Protein AF-A0A512DZK8-F1 (afdb_monomer_lite)

Secondary structure (DSSP, 8-state):
-----HHHHHHHHHHHHHHHHHHHHHHHHHHHHHHHHHHHHHHHHHHHHHHS--HHHHHHHHHHHHHHHHHHHHHHHHHHHHHHHHHHHHHHHHHHTS-------

Foldseek 3Di:
DPPPPPLVVLVVLLVVLVVVLVVLVVVLVVLVVVLVVLVVVLVVLVVVCVVPNDPVSVVVNVVSVVVNVVSVVVNVVSVVVNVVSVVVSVVSVVVSPPPPDPPDD

Radius of gyration: 23.54 Å; chains: 1; bounding box: 46×26×76 Å

pLDDT: mean 92.0, std 13.81, range [39.03, 98.5]

Sequence (105 aa):
MTSDDPFQVMMAERYAIVAKLTELNSAHLSREGRRAGVEFEMERCRENIAAAPTPELKAQLSELEREHSEVIAQARRIEAEREALIEQLEDIVNRLNAPHGDTQT

Organism: NCBI:txid393310

Structure (mmCIF, N/CA/C/O backbone):
data_AF-A0A512DZK8-F1
#
_entry.id   AF-A0A512DZK8-F1
#
loop_
_atom_site.group_PDB
_atom_site.id
_atom_site.type_symbol
_atom_site.label_atom_id
_atom_site.label_alt_id
_atom_site.label_comp_id
_atom_site.label_asym_id
_atom_site.label_entity_id
_atom_site.label_seq_id
_atom_site.pdbx_PDB_ins_code
_atom_site.Cartn_x
_atom_site.Cartn_y
_atom_site.Cartn_z
_atom_site.occupancy
_atom_site.B_iso_or_equiv
_atom_site.auth_seq_id
_atom_site.auth_comp_id
_atom_site.auth_asym_id
_atom_site.auth_atom_id
_atom_site.pdbx_PDB_model_num
ATOM 1 N N . MET A 1 1 ? 22.361 19.270 -25.565 1.00 45.91 1 MET A N 1
ATOM 2 C CA . MET A 1 1 ? 22.373 18.081 -26.439 1.00 45.91 1 MET A CA 1
ATOM 3 C C . MET A 1 1 ? 21.499 17.039 -25.776 1.00 45.91 1 MET A C 1
ATOM 5 O O . MET A 1 1 ? 21.975 16.307 -24.921 1.00 45.91 1 MET A O 1
ATOM 9 N N . THR A 1 2 ? 20.201 17.064 -26.064 1.00 55.12 2 THR A N 1
ATOM 10 C CA . THR A 1 2 ? 19.327 15.920 -25.796 1.00 55.12 2 THR A CA 1
ATOM 11 C C . THR A 1 2 ? 19.795 14.793 -26.705 1.00 55.12 2 THR A C 1
ATOM 13 O O . THR A 1 2 ? 20.021 15.006 -27.893 1.00 55.12 2 THR A O 1
ATOM 16 N N . SER A 1 3 ? 20.078 13.638 -26.116 1.00 55.00 3 SER A N 1
ATOM 17 C CA . SER A 1 3 ? 20.474 12.453 -26.861 1.00 55.00 3 SER A CA 1
ATOM 18 C C . SER A 1 3 ? 19.246 11.927 -27.600 1.00 55.00 3 SER A C 1
ATOM 20 O O . SER A 1 3 ? 18.445 11.223 -26.998 1.00 55.00 3 SER A O 1
ATOM 22 N N . ASP A 1 4 ? 19.114 12.252 -28.886 1.00 73.69 4 ASP A N 1
ATOM 23 C CA . ASP A 1 4 ? 18.094 11.677 -29.781 1.00 73.69 4 ASP A CA 1
ATOM 24 C C . ASP A 1 4 ? 18.376 10.196 -30.131 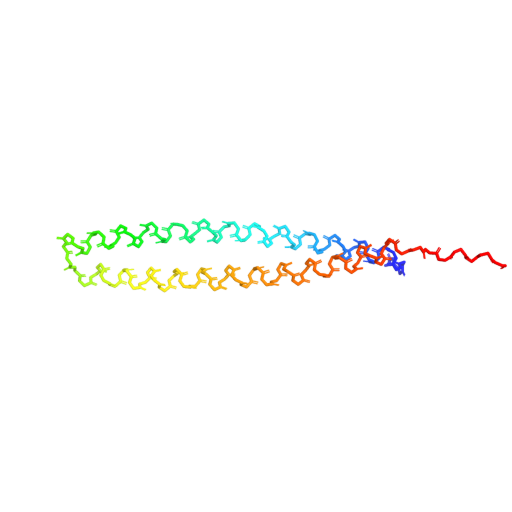1.00 73.69 4 ASP A C 1
ATOM 26 O O . ASP A 1 4 ? 17.696 9.622 -30.976 1.00 73.69 4 ASP A O 1
ATOM 30 N N . ASP A 1 5 ? 19.377 9.563 -29.500 1.00 85.31 5 ASP A N 1
ATOM 31 C CA . ASP A 1 5 ? 19.637 8.126 -29.613 1.00 85.31 5 ASP A CA 1
ATOM 32 C C . ASP A 1 5 ? 18.473 7.317 -28.996 1.00 85.31 5 ASP A C 1
ATOM 34 O O . ASP A 1 5 ? 18.291 7.349 -27.770 1.00 85.31 5 ASP A O 1
ATOM 38 N N . PRO A 1 6 ? 17.710 6.553 -29.807 1.00 85.81 6 PRO A N 1
ATOM 39 C CA . PRO A 1 6 ? 16.593 5.741 -29.331 1.00 85.81 6 PRO A CA 1
ATOM 40 C C . PRO A 1 6 ? 16.987 4.751 -28.231 1.00 85.81 6 PRO A C 1
ATOM 42 O O . PRO A 1 6 ? 16.180 4.461 -27.347 1.00 85.81 6 PRO A O 1
ATOM 45 N N . PHE A 1 7 ? 18.228 4.254 -28.246 1.00 88.31 7 PHE A N 1
ATOM 46 C CA . PHE A 1 7 ? 18.726 3.353 -27.212 1.00 88.31 7 PHE A CA 1
ATOM 47 C C . PHE A 1 7 ? 18.850 4.064 -25.860 1.00 88.31 7 PHE A C 1
ATOM 49 O O . PHE A 1 7 ? 18.392 3.550 -24.839 1.00 88.31 7 PHE A O 1
ATOM 56 N N . GLN A 1 8 ? 19.414 5.277 -25.842 1.00 89.75 8 GLN A N 1
ATOM 57 C CA . GLN A 1 8 ? 19.542 6.072 -24.615 1.00 89.75 8 GLN A CA 1
ATOM 58 C C . GLN A 1 8 ? 18.178 6.485 -24.058 1.00 89.75 8 GLN A C 1
ATOM 60 O O . GLN A 1 8 ? 17.995 6.484 -22.841 1.00 89.75 8 GLN A O 1
ATOM 65 N N . VAL A 1 9 ? 17.210 6.783 -24.932 1.00 91.62 9 VAL A N 1
ATOM 66 C CA . VAL A 1 9 ? 15.825 7.074 -24.528 1.00 91.62 9 VAL A CA 1
ATOM 67 C C . VAL A 1 9 ? 15.197 5.864 -23.830 1.00 91.62 9 VAL A C 1
ATOM 69 O O . VAL A 1 9 ? 14.708 6.003 -22.710 1.00 91.62 9 VAL A O 1
ATOM 72 N N . MET A 1 10 ? 15.281 4.670 -24.425 1.00 93.31 10 MET A N 1
ATOM 73 C CA . MET A 1 10 ? 14.747 3.439 -23.820 1.00 93.31 10 MET A CA 1
ATOM 74 C C . MET A 1 10 ? 15.453 3.078 -22.504 1.00 93.31 10 MET A C 1
ATOM 76 O O . MET A 1 10 ? 14.813 2.638 -21.550 1.00 93.31 10 MET A O 1
ATOM 80 N N . MET A 1 11 ? 16.767 3.300 -22.403 1.00 94.12 11 MET A N 1
ATOM 81 C CA . MET A 1 11 ? 17.501 3.101 -21.149 1.00 94.12 11 MET A CA 1
ATOM 82 C C . MET A 1 11 ? 17.056 4.079 -20.055 1.00 94.12 11 MET A C 1
ATOM 84 O O . MET A 1 11 ? 16.890 3.669 -18.905 1.00 94.12 11 MET A O 1
ATOM 88 N N . ALA A 1 12 ? 16.840 5.353 -20.392 1.00 94.12 12 ALA A N 1
ATOM 89 C CA . ALA A 1 12 ? 16.325 6.345 -19.450 1.00 94.12 12 ALA A CA 1
ATOM 90 C C . ALA A 1 12 ? 14.915 5.980 -18.959 1.00 94.12 12 ALA A C 1
ATOM 92 O O . ALA A 1 12 ? 14.652 6.033 -17.757 1.00 94.12 12 ALA A O 1
ATOM 93 N N . GLU A 1 13 ? 14.041 5.539 -19.866 1.00 95.62 13 GLU A N 1
ATOM 94 C CA . GLU A 1 13 ? 12.694 5.062 -19.542 1.00 95.62 13 GLU A CA 1
ATOM 95 C C . GLU A 1 13 ? 12.735 3.836 -18.617 1.00 95.62 13 GLU A C 1
ATOM 97 O O . GLU A 1 13 ? 12.080 3.819 -17.572 1.00 95.62 13 GLU A O 1
ATOM 102 N N . ARG A 1 14 ? 13.606 2.861 -18.914 1.00 96.38 14 ARG A N 1
ATOM 103 C CA . ARG A 1 14 ? 13.858 1.698 -18.052 1.00 96.38 14 ARG A CA 1
ATOM 104 C C . ARG A 1 14 ? 14.249 2.116 -16.633 1.00 96.38 14 ARG A C 1
ATOM 106 O O . ARG A 1 14 ? 13.723 1.568 -15.664 1.00 96.38 14 ARG A O 1
ATOM 113 N N . TYR A 1 15 ? 15.177 3.065 -16.487 1.00 96.94 15 TYR A N 1
ATOM 114 C CA . TYR A 1 15 ? 15.598 3.544 -15.167 1.00 96.94 15 TYR A CA 1
ATOM 115 C C . TYR A 1 15 ? 14.474 4.269 -14.424 1.00 96.94 15 TYR A C 1
ATOM 117 O O . TYR A 1 15 ? 14.318 4.059 -13.221 1.00 96.94 15 TYR A O 1
ATOM 125 N N . ALA A 1 16 ? 13.675 5.074 -15.127 1.00 97.62 16 ALA A N 1
ATOM 126 C CA . ALA A 1 16 ? 12.532 5.765 -14.540 1.00 97.62 16 ALA A CA 1
ATOM 127 C C . ALA A 1 16 ? 11.479 4.777 -14.010 1.00 97.62 16 ALA A C 1
ATOM 129 O O . ALA A 1 16 ? 11.012 4.924 -12.880 1.00 97.62 16 ALA A O 1
ATOM 130 N N . ILE A 1 17 ? 11.164 3.728 -14.776 1.00 97.75 17 ILE A N 1
ATOM 131 C CA . ILE A 1 17 ? 10.221 2.685 -14.350 1.00 97.75 17 ILE A CA 1
ATOM 132 C C . ILE A 1 17 ? 10.754 1.925 -13.131 1.00 97.75 17 ILE A C 1
ATOM 134 O O . ILE A 1 17 ? 10.023 1.735 -12.162 1.00 97.75 17 ILE A O 1
ATOM 138 N N . VAL A 1 18 ? 12.034 1.540 -13.120 1.00 97.94 18 VAL A N 1
ATOM 139 C CA . VAL A 1 18 ? 12.647 0.860 -11.963 1.00 97.94 18 VAL A CA 1
ATOM 140 C C . VAL A 1 18 ? 12.619 1.739 -10.707 1.00 97.94 18 VAL A C 1
ATOM 142 O O . VAL A 1 18 ? 12.315 1.245 -9.616 1.00 97.94 18 VAL A O 1
ATOM 145 N N . ALA A 1 19 ? 12.895 3.039 -10.842 1.00 98.06 19 ALA A N 1
ATOM 146 C CA . ALA A 1 19 ? 12.790 3.981 -9.731 1.00 98.06 19 ALA A CA 1
ATOM 147 C C . ALA A 1 19 ? 11.353 4.035 -9.194 1.00 98.06 19 ALA A C 1
ATOM 149 O O . ALA A 1 19 ? 11.134 3.868 -7.993 1.00 98.06 19 ALA A O 1
ATOM 150 N N . LYS A 1 20 ? 10.364 4.145 -10.087 1.00 98.19 20 LYS A N 1
ATOM 151 C CA . LYS A 1 20 ? 8.950 4.174 -9.707 1.00 98.19 20 LYS A CA 1
ATOM 152 C C . LYS A 1 20 ? 8.487 2.876 -9.039 1.00 98.19 20 LYS A C 1
ATOM 154 O O . LYS A 1 20 ? 7.808 2.922 -8.017 1.00 98.19 20 LYS A O 1
ATOM 159 N N . LEU A 1 21 ? 8.897 1.718 -9.556 1.00 98.25 21 LEU A N 1
ATOM 160 C CA . LEU A 1 21 ? 8.629 0.416 -8.934 1.00 98.25 21 LEU A CA 1
ATOM 161 C C . LEU A 1 21 ? 9.221 0.330 -7.519 1.00 98.25 21 LEU A C 1
ATOM 163 O O . LEU A 1 21 ? 8.588 -0.212 -6.616 1.00 98.25 21 LEU A O 1
ATOM 167 N N . THR A 1 22 ? 10.405 0.905 -7.299 1.00 97.88 22 THR A N 1
ATOM 168 C CA . THR A 1 22 ? 11.042 0.956 -5.972 1.00 97.88 22 THR A CA 1
ATOM 169 C C . THR A 1 22 ? 10.233 1.810 -4.989 1.00 97.88 22 THR A C 1
ATOM 171 O O . THR A 1 22 ? 10.020 1.407 -3.839 1.00 97.88 22 THR A O 1
ATOM 174 N N . GLU A 1 23 ? 9.730 2.963 -5.439 1.00 97.88 23 GLU A N 1
ATOM 175 C CA . GLU A 1 23 ? 8.833 3.816 -4.650 1.00 97.88 23 GLU A CA 1
ATOM 176 C C . GLU A 1 23 ? 7.532 3.087 -4.297 1.00 97.88 23 GLU A C 1
ATOM 178 O O . GLU A 1 23 ? 7.125 3.075 -3.133 1.00 97.88 23 GLU A O 1
ATOM 183 N N . LEU A 1 24 ? 6.903 2.435 -5.279 1.00 97.75 24 LEU A N 1
ATOM 184 C CA . LEU A 1 24 ? 5.659 1.691 -5.083 1.00 97.75 24 LEU A CA 1
ATOM 185 C C . LEU A 1 24 ? 5.838 0.512 -4.129 1.00 97.75 24 LEU A C 1
ATOM 187 O O . LEU A 1 24 ? 4.989 0.309 -3.267 1.00 97.75 24 LEU A O 1
ATOM 191 N N . ASN A 1 25 ? 6.949 -0.221 -4.211 1.00 95.75 25 ASN A N 1
ATOM 192 C CA . ASN A 1 25 ? 7.250 -1.303 -3.271 1.00 95.75 25 ASN A CA 1
ATOM 193 C C . ASN A 1 25 ? 7.404 -0.783 -1.835 1.00 95.75 25 ASN A C 1
ATOM 195 O O . ASN A 1 25 ? 6.883 -1.379 -0.893 1.00 95.75 25 ASN A O 1
ATOM 199 N N . SER A 1 26 ? 8.066 0.363 -1.662 1.00 97.31 26 SER A N 1
ATOM 200 C CA . SER A 1 26 ? 8.220 0.998 -0.347 1.00 97.31 26 SER A CA 1
ATOM 201 C C . SER A 1 26 ? 6.875 1.478 0.212 1.00 97.31 26 SER A C 1
ATOM 203 O O . SER A 1 26 ? 6.581 1.317 1.402 1.00 97.31 26 SER A O 1
ATOM 205 N N . ALA A 1 27 ? 6.030 2.043 -0.656 1.00 96.50 27 ALA A N 1
ATOM 206 C CA . ALA A 1 27 ? 4.679 2.455 -0.306 1.00 96.50 27 ALA A CA 1
ATOM 207 C C . ALA A 1 27 ? 3.795 1.252 0.056 1.00 96.50 27 ALA A C 1
ATOM 209 O O . ALA A 1 27 ? 3.098 1.304 1.068 1.00 96.50 27 ALA A O 1
ATOM 210 N N . HIS A 1 28 ? 3.855 0.166 -0.720 1.00 95.06 28 HIS A N 1
ATOM 211 C CA . HIS A 1 28 ? 3.116 -1.075 -0.470 1.00 95.06 28 HIS A CA 1
ATOM 212 C C . HIS A 1 28 ? 3.467 -1.660 0.899 1.00 95.06 28 HIS A C 1
ATOM 214 O O . HIS A 1 28 ? 2.572 -1.812 1.726 1.00 95.06 28 HIS A O 1
ATOM 220 N N . LEU A 1 29 ? 4.759 -1.828 1.201 1.00 95.94 29 LEU A N 1
ATOM 221 C CA . LEU A 1 29 ? 5.220 -2.338 2.497 1.00 95.94 29 LEU A CA 1
ATOM 222 C C . LEU A 1 29 ? 4.746 -1.461 3.668 1.00 95.94 29 LEU A C 1
ATOM 224 O O . LEU A 1 29 ? 4.303 -1.958 4.704 1.00 95.94 29 LEU A O 1
ATOM 228 N N . SER A 1 30 ? 4.784 -0.137 3.497 1.00 96.25 30 SER A N 1
ATOM 229 C CA . SER A 1 30 ? 4.275 0.800 4.506 1.00 96.25 30 SER A CA 1
ATOM 230 C C . SER A 1 30 ? 2.765 0.644 4.728 1.00 96.25 30 SER A C 1
ATOM 232 O O . SER A 1 30 ? 2.281 0.767 5.856 1.00 96.25 30 SER A O 1
ATOM 234 N N . ARG A 1 31 ? 2.000 0.372 3.664 1.00 95.62 31 ARG A N 1
ATOM 235 C CA . ARG A 1 31 ? 0.554 0.122 3.747 1.00 95.62 31 ARG A CA 1
ATOM 236 C C . ARG A 1 31 ? 0.235 -1.235 4.355 1.00 95.62 31 ARG A C 1
ATOM 238 O O . ARG A 1 31 ? -0.688 -1.300 5.160 1.00 95.62 31 ARG A O 1
ATOM 245 N N . GLU A 1 32 ? 1.009 -2.273 4.063 1.00 95.19 32 GLU A N 1
ATOM 246 C CA . GLU A 1 32 ? 0.890 -3.564 4.747 1.00 95.19 32 GLU A CA 1
ATOM 247 C C . GLU A 1 32 ? 1.156 -3.431 6.249 1.00 95.19 32 GLU A C 1
ATOM 249 O O . GLU A 1 32 ? 0.373 -3.932 7.057 1.00 95.19 32 GLU A O 1
ATOM 254 N N . GLY A 1 33 ? 2.189 -2.672 6.629 1.00 97.31 33 GLY A N 1
ATOM 255 C CA . GLY A 1 33 ? 2.474 -2.356 8.027 1.00 97.31 33 GLY A CA 1
ATOM 256 C C . GLY A 1 33 ? 1.316 -1.624 8.710 1.00 97.31 33 GLY A C 1
ATOM 257 O O . GLY A 1 33 ? 0.901 -2.014 9.804 1.00 97.31 33 GLY A O 1
ATOM 258 N N . ARG A 1 34 ? 0.730 -0.604 8.059 1.00 97.62 34 ARG A N 1
ATOM 259 C CA . ARG A 1 34 ? -0.448 0.074 8.625 1.00 97.62 34 ARG A CA 1
ATOM 260 C C . ARG A 1 34 ? -1.653 -0.858 8.708 1.00 97.62 34 ARG A C 1
ATOM 262 O O . ARG A 1 34 ? -2.330 -0.831 9.727 1.00 97.62 34 ARG A O 1
ATOM 269 N N . ARG A 1 35 ? -1.896 -1.698 7.697 1.00 97.25 35 ARG A N 1
ATOM 270 C CA . ARG A 1 35 ? -2.994 -2.677 7.698 1.00 97.25 35 ARG A CA 1
ATOM 271 C C . ARG A 1 35 ? -2.906 -3.598 8.910 1.00 97.25 35 ARG A C 1
ATOM 273 O O . ARG A 1 35 ? -3.883 -3.707 9.640 1.00 97.25 35 ARG A O 1
ATOM 280 N N . ALA A 1 36 ? -1.735 -4.188 9.151 1.00 97.50 36 ALA A N 1
ATOM 281 C CA . ALA A 1 36 ? -1.506 -5.049 10.308 1.00 97.50 36 ALA A CA 1
ATOM 282 C C . ALA A 1 36 ? -1.717 -4.296 11.637 1.00 97.50 36 ALA A C 1
ATOM 284 O O . ALA A 1 36 ? -2.319 -4.830 12.566 1.00 97.50 36 ALA A O 1
ATOM 285 N N . GLY A 1 37 ? -1.275 -3.034 11.715 1.00 98.19 37 GLY A N 1
ATOM 286 C CA . GLY A 1 37 ? -1.520 -2.175 12.877 1.00 98.19 37 GLY A CA 1
ATOM 287 C C . GLY A 1 37 ? -3.008 -1.915 13.131 1.00 98.19 37 GLY A C 1
ATOM 288 O O . GLY A 1 37 ? -3.471 -2.080 14.256 1.00 98.19 37 GLY A O 1
ATOM 289 N N . VAL A 1 38 ? -3.770 -1.574 12.087 1.00 98.12 38 VAL A N 1
ATOM 290 C CA . VAL A 1 38 ? -5.225 -1.369 12.185 1.00 98.12 38 VAL A CA 1
ATOM 291 C C . VAL A 1 38 ? -5.933 -2.667 12.579 1.00 98.12 38 VAL A C 1
ATOM 293 O O . VAL A 1 38 ? -6.802 -2.639 13.442 1.00 98.12 38 VAL A O 1
ATOM 296 N N . GLU A 1 39 ? -5.549 -3.811 12.005 1.00 98.12 39 GLU A N 1
ATOM 297 C CA . GLU A 1 39 ? -6.118 -5.123 12.356 1.00 98.12 39 GLU A CA 1
ATOM 298 C C . GLU A 1 39 ? -5.926 -5.437 13.848 1.00 98.12 39 GLU A C 1
ATOM 300 O O . GLU A 1 39 ? -6.882 -5.828 14.523 1.00 98.12 39 GLU A O 1
ATOM 305 N N . PHE A 1 40 ? -4.732 -5.171 14.384 1.00 98.38 40 PHE A N 1
ATOM 306 C CA . PHE A 1 40 ? -4.443 -5.311 15.811 1.00 98.38 40 PHE A CA 1
ATOM 307 C C . PHE A 1 40 ? -5.267 -4.345 16.682 1.00 98.38 40 PHE A C 1
ATOM 309 O O . PHE A 1 40 ? -5.838 -4.741 17.700 1.00 98.38 40 PHE A O 1
ATOM 316 N N . GLU A 1 41 ? -5.366 -3.072 16.286 1.00 98.38 41 GLU A N 1
ATOM 317 C CA . GLU A 1 41 ? -6.177 -2.064 16.983 1.00 98.38 41 GLU A CA 1
ATOM 318 C C . GLU A 1 41 ? -7.669 -2.447 16.996 1.00 98.38 41 GLU A C 1
ATOM 320 O O . GLU A 1 41 ? -8.337 -2.303 18.024 1.00 98.38 41 GLU A O 1
ATOM 325 N N . MET A 1 42 ? -8.186 -2.984 15.886 1.00 98.44 42 MET A N 1
ATOM 326 C CA . MET A 1 42 ? -9.565 -3.466 15.759 1.00 98.44 42 MET A CA 1
ATOM 327 C C . MET A 1 42 ? -9.841 -4.654 16.675 1.00 98.44 42 MET A C 1
ATOM 329 O O . MET A 1 42 ? -10.878 -4.677 17.338 1.00 98.44 42 MET A O 1
ATOM 333 N N . GLU A 1 43 ? -8.941 -5.636 16.719 1.00 98.31 43 GLU A N 1
ATOM 334 C CA . GLU A 1 43 ? -9.073 -6.804 17.594 1.00 98.31 43 GLU A CA 1
ATOM 335 C C . GLU A 1 43 ? -9.122 -6.381 19.063 1.00 98.31 43 GLU A C 1
ATOM 337 O O . GLU A 1 43 ? -10.092 -6.681 19.763 1.00 98.31 43 GLU A O 1
ATOM 342 N N . ARG A 1 44 ? -8.172 -5.545 19.491 1.00 98.12 44 ARG A N 1
ATOM 343 C CA . ARG A 1 44 ? -8.164 -4.984 20.845 1.00 98.12 44 ARG A CA 1
ATOM 344 C C . ARG A 1 44 ? -9.427 -4.174 21.156 1.00 98.12 44 ARG A C 1
ATOM 346 O O . ARG A 1 44 ? -9.947 -4.222 22.271 1.00 98.12 44 ARG A O 1
ATOM 353 N N . CYS A 1 45 ? -9.937 -3.404 20.194 1.00 98.06 45 CYS A N 1
ATOM 354 C CA . CYS A 1 45 ? -11.175 -2.647 20.374 1.00 98.06 45 CYS A CA 1
ATOM 355 C C . CYS A 1 45 ? -12.379 -3.584 20.565 1.00 98.06 45 CYS A C 1
ATOM 357 O O . CYS A 1 45 ? -13.194 -3.365 21.462 1.00 98.06 45 CYS A O 1
ATOM 359 N N . ARG A 1 46 ? -12.459 -4.674 19.792 1.00 98.25 46 ARG A N 1
ATOM 360 C CA . ARG A 1 46 ? -13.505 -5.702 19.930 1.00 98.25 46 ARG A CA 1
ATOM 361 C C . ARG A 1 46 ? -13.453 -6.397 21.287 1.00 98.25 46 ARG A C 1
ATOM 363 O O . ARG A 1 46 ? -14.506 -6.589 21.892 1.00 98.25 46 ARG A O 1
ATOM 370 N N . GLU A 1 47 ? -12.263 -6.709 21.794 1.00 98.31 47 GLU A N 1
ATOM 371 C CA . GLU A 1 47 ? -12.082 -7.256 23.145 1.00 98.31 47 GLU A CA 1
ATOM 372 C C . GLU A 1 47 ? -12.598 -6.291 24.222 1.00 98.31 47 GLU A C 1
ATOM 374 O O . GLU A 1 47 ? -13.363 -6.688 25.103 1.00 98.31 47 GLU A O 1
ATOM 379 N N . ASN A 1 48 ? -12.259 -5.002 24.117 1.00 97.94 48 ASN A N 1
ATOM 380 C CA . ASN A 1 48 ? -12.750 -3.980 25.044 1.00 97.94 48 ASN A CA 1
ATOM 381 C C . ASN A 1 48 ? -14.279 -3.839 24.990 1.00 97.94 48 ASN A C 1
ATOM 383 O O . ASN A 1 48 ? -14.920 -3.736 26.034 1.00 97.94 48 ASN A O 1
ATOM 387 N N . ILE A 1 49 ? -14.875 -3.873 23.791 1.00 98.00 49 ILE A N 1
ATOM 388 C CA . ILE A 1 49 ? -16.336 -3.844 23.613 1.00 98.00 49 ILE A CA 1
ATOM 389 C C . ILE A 1 49 ? -16.986 -5.069 24.260 1.00 98.00 49 ILE A C 1
ATOM 391 O O . ILE A 1 49 ? -18.040 -4.937 24.879 1.00 98.00 49 ILE A O 1
ATOM 395 N N . ALA A 1 50 ? -16.378 -6.250 24.125 1.00 97.81 50 ALA A N 1
ATOM 396 C CA . ALA A 1 50 ? -16.887 -7.476 24.730 1.00 97.81 50 ALA A CA 1
ATOM 397 C C . ALA A 1 50 ? -16.835 -7.429 26.267 1.00 97.81 50 ALA A C 1
ATOM 399 O O . ALA A 1 50 ? -17.756 -7.917 26.921 1.00 97.81 50 ALA A O 1
ATOM 400 N N . ALA A 1 51 ? -15.793 -6.818 26.840 1.00 97.62 51 ALA A N 1
ATOM 401 C CA . ALA A 1 51 ? -15.652 -6.653 28.285 1.00 97.62 51 ALA A CA 1
ATOM 402 C C . ALA A 1 51 ? -16.603 -5.588 28.860 1.00 97.62 51 ALA A C 1
ATOM 404 O O . ALA A 1 51 ? -17.226 -5.806 29.900 1.00 97.62 51 ALA A O 1
ATOM 405 N N . ALA A 1 52 ? -16.714 -4.434 28.197 1.00 97.00 52 ALA A N 1
ATOM 406 C CA . ALA A 1 52 ? -17.566 -3.326 28.614 1.00 97.00 52 ALA A CA 1
ATOM 407 C C . ALA A 1 52 ? -17.976 -2.475 27.395 1.00 97.00 52 ALA A C 1
ATOM 409 O O . ALA A 1 52 ? -17.245 -1.567 26.994 1.00 97.00 52 ALA A O 1
ATOM 410 N N . PRO A 1 53 ? -19.146 -2.728 26.787 1.00 96.06 53 PRO A N 1
ATOM 411 C CA . PRO A 1 53 ? -19.543 -2.034 25.572 1.00 96.06 53 PRO A CA 1
ATOM 412 C C . PRO A 1 53 ? -19.919 -0.580 25.868 1.00 96.06 53 PRO A C 1
ATOM 414 O O . PRO A 1 53 ? -20.913 -0.318 26.546 1.00 96.06 53 PRO A O 1
ATOM 417 N N . THR A 1 54 ? -19.182 0.367 25.286 1.00 98.00 54 THR A N 1
ATOM 418 C CA . THR A 1 54 ? -19.518 1.799 25.334 1.00 98.00 54 THR A CA 1
ATOM 419 C C . THR A 1 54 ? -19.752 2.370 23.929 1.00 98.00 54 THR A C 1
ATOM 421 O O . THR A 1 54 ? -19.269 1.801 22.942 1.00 98.00 54 THR A O 1
ATOM 424 N N . PRO A 1 55 ? -20.516 3.472 23.791 1.00 97.88 55 PRO A N 1
ATOM 425 C CA . PRO A 1 55 ? -20.680 4.165 22.512 1.00 97.88 55 PRO A CA 1
ATOM 426 C C . PRO A 1 55 ? -19.350 4.615 21.895 1.00 97.88 55 PRO A C 1
ATOM 428 O O . PRO A 1 55 ? -19.176 4.508 20.684 1.00 97.88 55 PRO A O 1
ATOM 431 N N . GLU A 1 56 ? -18.400 5.057 22.719 1.00 97.88 56 GLU A N 1
ATOM 432 C CA . GLU A 1 56 ? -17.087 5.544 22.285 1.00 97.88 56 GLU A CA 1
ATOM 433 C C . GLU A 1 56 ? -16.266 4.421 21.650 1.00 97.88 56 GLU A C 1
ATOM 435 O O . GLU A 1 56 ? -15.708 4.602 20.572 1.00 97.88 56 GLU A O 1
ATOM 440 N N . LEU A 1 57 ? -16.257 3.230 22.260 1.00 97.88 57 LEU A N 1
ATOM 441 C CA . LEU A 1 57 ? -15.571 2.066 21.695 1.00 97.88 57 LEU A CA 1
ATOM 442 C C . LEU A 1 57 ? -16.206 1.616 20.372 1.00 97.88 57 LEU A C 1
ATOM 444 O O . LEU A 1 57 ? -15.498 1.254 19.437 1.00 97.88 57 LEU A O 1
ATOM 448 N N . LYS A 1 58 ? -17.538 1.673 20.251 1.00 97.69 58 LYS A N 1
ATOM 449 C CA . LYS A 1 58 ? -18.230 1.356 18.988 1.00 97.69 58 LYS A CA 1
ATOM 450 C C . LYS A 1 58 ? -17.903 2.363 17.882 1.00 97.69 58 LYS A C 1
ATOM 452 O O . LYS A 1 58 ? -17.734 1.964 16.729 1.00 97.69 58 LYS A O 1
ATOM 457 N N . ALA A 1 59 ? -17.807 3.648 18.227 1.00 98.19 59 ALA A N 1
ATOM 458 C CA . ALA A 1 59 ? -17.391 4.691 17.295 1.00 98.19 59 ALA A CA 1
ATOM 459 C C . ALA A 1 59 ? -15.939 4.472 16.843 1.00 98.19 59 ALA A C 1
ATOM 461 O O . ALA A 1 59 ? -15.679 4.448 15.643 1.00 98.19 59 ALA A O 1
ATOM 462 N N . GLN A 1 60 ? -15.032 4.193 17.783 1.00 98.06 60 GLN A N 1
ATOM 463 C CA . GLN A 1 60 ? -13.636 3.874 17.484 1.00 98.06 60 GLN A CA 1
ATOM 464 C C . GLN A 1 60 ? -13.508 2.647 16.568 1.00 98.06 60 GLN A C 1
ATOM 466 O O . GLN A 1 60 ? -12.765 2.690 15.592 1.00 98.06 60 GLN A O 1
ATOM 471 N N . LEU A 1 61 ? -14.249 1.565 16.836 1.00 98.44 61 LEU A N 1
ATOM 472 C CA . LEU A 1 61 ? -14.241 0.385 15.967 1.00 98.44 61 LEU A CA 1
ATOM 473 C C . LEU A 1 61 ? -14.700 0.731 14.543 1.00 98.44 61 LEU A C 1
ATOM 475 O O . LEU A 1 61 ? -14.081 0.287 13.582 1.00 98.44 61 LEU A O 1
ATOM 479 N N . SER A 1 62 ? -15.737 1.561 14.408 1.00 98.31 62 SER A N 1
ATOM 480 C CA . SER A 1 62 ? -16.243 1.997 13.098 1.00 98.31 62 SER A CA 1
ATOM 481 C C . SER A 1 62 ? -15.211 2.837 12.332 1.00 98.31 62 SER A C 1
ATOM 483 O O . SER A 1 62 ? -15.067 2.698 11.117 1.00 98.31 62 SER A O 1
ATOM 485 N N . GLU A 1 63 ? -14.467 3.703 13.026 1.00 98.50 63 GLU A N 1
ATOM 486 C CA . GLU A 1 63 ? -13.376 4.480 12.428 1.00 98.50 63 GLU A CA 1
ATOM 487 C C . GLU A 1 63 ? -12.225 3.585 11.961 1.00 98.50 63 GLU A C 1
ATOM 489 O O . GLU A 1 63 ? -11.737 3.762 10.843 1.00 98.50 63 GLU A O 1
ATOM 494 N N . LEU A 1 64 ? -11.843 2.596 12.773 1.00 98.50 64 LEU A N 1
ATOM 495 C CA . LEU A 1 64 ? -10.816 1.617 12.419 1.00 98.50 64 LEU A CA 1
ATOM 496 C C . LEU A 1 64 ? -11.241 0.748 11.225 1.00 98.50 64 LEU A C 1
ATOM 498 O O . LEU A 1 64 ? -10.435 0.495 10.335 1.00 98.50 64 LEU A O 1
ATOM 502 N N . GLU A 1 65 ? -12.509 0.338 11.147 1.00 98.44 65 GLU A N 1
ATOM 503 C CA . GLU A 1 65 ? -13.051 -0.417 10.006 1.00 98.44 65 GLU A CA 1
ATOM 504 C C . GLU A 1 65 ? -13.035 0.400 8.704 1.00 98.44 65 GLU A C 1
ATOM 506 O O . GLU A 1 65 ? -12.710 -0.126 7.629 1.00 98.44 65 GLU A O 1
ATOM 511 N N . ARG A 1 66 ? -13.327 1.705 8.791 1.00 98.50 66 ARG A N 1
ATOM 512 C CA . ARG A 1 66 ? -13.181 2.629 7.658 1.00 98.50 66 ARG A CA 1
ATOM 513 C C . ARG A 1 66 ? -11.719 2.748 7.239 1.00 98.50 66 ARG A C 1
ATOM 515 O O . ARG A 1 66 ? -11.419 2.624 6.053 1.00 98.50 66 ARG A O 1
ATOM 522 N N . GLU A 1 67 ? -10.815 2.959 8.192 1.00 98.12 67 GLU A N 1
ATOM 523 C CA . GLU A 1 67 ? -9.385 3.063 7.908 1.00 98.12 67 GLU A CA 1
ATOM 524 C C . GLU A 1 67 ? -8.839 1.776 7.276 1.00 98.12 67 GLU A C 1
ATOM 526 O O . GLU A 1 67 ? -8.144 1.835 6.263 1.00 98.12 67 GLU A O 1
ATOM 531 N N . HIS A 1 68 ? -9.201 0.605 7.803 1.00 98.25 68 HIS A N 1
ATOM 532 C CA . HIS A 1 68 ? -8.805 -0.696 7.253 1.00 98.25 68 HIS A CA 1
ATOM 533 C C . HIS A 1 68 ? -9.220 -0.839 5.787 1.00 98.25 68 HIS A C 1
ATOM 535 O O . HIS A 1 68 ? -8.406 -1.198 4.931 1.00 98.25 68 HIS A O 1
ATOM 541 N N . SER A 1 69 ? -10.465 -0.466 5.483 1.00 98.12 69 SER A N 1
ATOM 542 C CA . SER A 1 69 ? -11.004 -0.480 4.121 1.00 98.12 69 SER A CA 1
ATOM 543 C C . SER A 1 69 ? -10.238 0.465 3.188 1.00 98.12 69 SER A C 1
ATOM 545 O O . SER A 1 69 ? -9.938 0.110 2.045 1.00 98.12 69 SER A O 1
ATOM 547 N N . GLU A 1 70 ? -9.878 1.656 3.668 1.00 98.12 70 GLU A N 1
ATOM 548 C CA . GLU A 1 70 ? -9.087 2.633 2.914 1.00 98.12 70 GLU A CA 1
ATOM 549 C C . GLU A 1 70 ? -7.664 2.141 2.646 1.00 98.12 70 GLU A C 1
ATOM 551 O O . GLU A 1 70 ? -7.177 2.260 1.519 1.00 98.12 70 GLU A O 1
ATOM 556 N N . VAL A 1 71 ? -7.013 1.542 3.644 1.00 97.69 71 VAL A N 1
ATOM 557 C CA . VAL A 1 71 ? -5.671 0.963 3.505 1.00 97.69 71 VAL A CA 1
ATOM 558 C C . VAL A 1 71 ? -5.677 -0.168 2.474 1.00 97.69 71 VAL A C 1
ATOM 560 O O . VAL A 1 71 ? -4.808 -0.192 1.601 1.00 97.69 71 VAL A O 1
ATOM 563 N N . ILE A 1 72 ? -6.680 -1.054 2.500 1.00 97.44 72 ILE A N 1
ATOM 564 C CA . ILE A 1 72 ? -6.844 -2.116 1.493 1.00 97.44 72 ILE A CA 1
ATOM 565 C C . ILE A 1 72 ? -7.039 -1.523 0.096 1.00 97.44 72 ILE A C 1
ATOM 567 O O . ILE A 1 72 ? -6.405 -1.967 -0.863 1.00 97.44 72 ILE A O 1
ATOM 571 N N . ALA A 1 73 ? -7.904 -0.516 -0.042 1.00 97.81 73 ALA A N 1
ATOM 572 C CA . ALA A 1 73 ? -8.151 0.121 -1.331 1.00 97.81 73 ALA A CA 1
ATOM 573 C C . ALA A 1 73 ? -6.880 0.778 -1.894 1.00 97.81 73 ALA A C 1
ATOM 575 O O . ALA A 1 73 ? -6.625 0.698 -3.095 1.00 97.81 73 ALA A O 1
ATOM 576 N N . GLN A 1 74 ? -6.067 1.400 -1.039 1.00 97.12 74 GLN A N 1
ATOM 577 C CA . GLN A 1 74 ? -4.785 1.979 -1.436 1.00 97.12 74 GLN A CA 1
ATOM 578 C C . GLN A 1 74 ? -3.766 0.907 -1.834 1.00 97.12 74 GLN A C 1
ATOM 580 O O . GLN A 1 74 ? -3.122 1.061 -2.869 1.00 97.12 74 GLN A O 1
ATOM 585 N N . ALA A 1 75 ? -3.650 -0.184 -1.071 1.00 96.38 75 ALA A N 1
ATOM 586 C CA . ALA A 1 75 ? -2.749 -1.290 -1.397 1.00 96.38 75 ALA A CA 1
ATOM 587 C C . ALA A 1 75 ? -3.066 -1.893 -2.777 1.00 96.38 75 ALA A C 1
ATOM 589 O O . ALA A 1 75 ? -2.166 -2.036 -3.600 1.00 96.38 75 ALA A O 1
ATOM 590 N N . ARG A 1 76 ? -4.353 -2.111 -3.082 1.00 96.75 76 ARG A N 1
ATOM 591 C CA . ARG A 1 76 ? -4.803 -2.597 -4.400 1.00 96.75 76 ARG A CA 1
ATOM 592 C C . ARG A 1 76 ? -4.451 -1.649 -5.546 1.00 96.75 76 ARG A C 1
ATOM 594 O O . ARG A 1 76 ? -4.107 -2.101 -6.631 1.00 96.75 76 ARG A O 1
ATOM 601 N N . ARG A 1 77 ? -4.536 -0.331 -5.330 1.00 97.56 77 ARG A N 1
ATOM 602 C CA . ARG A 1 77 ? -4.127 0.659 -6.347 1.00 97.56 77 ARG A CA 1
ATOM 603 C C . ARG A 1 77 ? -2.627 0.598 -6.612 1.00 97.56 77 ARG 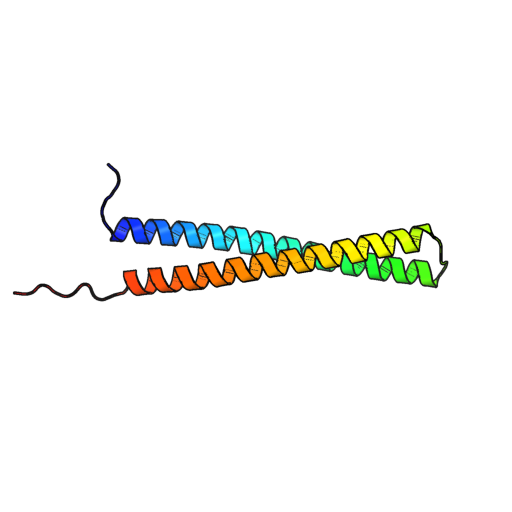A C 1
ATOM 605 O O . ARG A 1 77 ? -2.225 0.648 -7.766 1.00 97.56 77 ARG A O 1
ATOM 612 N N . ILE A 1 78 ? -1.826 0.468 -5.553 1.00 97.06 78 ILE A N 1
ATOM 613 C CA . ILE A 1 78 ? -0.370 0.325 -5.666 1.00 97.06 78 ILE A CA 1
ATOM 614 C C . ILE A 1 78 ? -0.015 -0.962 -6.420 1.00 97.06 78 ILE A C 1
ATOM 616 O O . ILE A 1 78 ? 0.858 -0.937 -7.281 1.00 97.06 78 ILE A O 1
ATOM 620 N N . GLU A 1 79 ? -0.699 -2.071 -6.133 1.00 96.56 79 GLU A N 1
ATOM 621 C CA . GLU A 1 79 ? -0.511 -3.341 -6.846 1.00 96.56 79 GLU A CA 1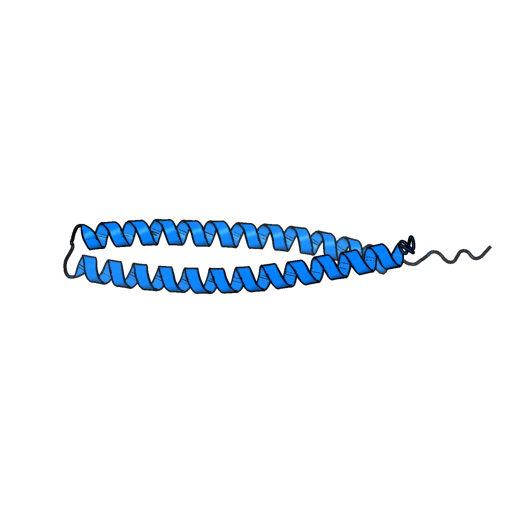
ATOM 622 C C . GLU A 1 79 ? -0.827 -3.213 -8.338 1.00 96.56 79 GLU A C 1
ATOM 624 O O . GLU A 1 79 ? 0.010 -3.585 -9.155 1.00 96.56 79 GLU A O 1
ATOM 629 N N . ALA A 1 80 ? -1.962 -2.606 -8.692 1.00 97.88 80 ALA A N 1
ATOM 630 C CA . ALA A 1 80 ? -2.336 -2.388 -10.088 1.00 97.88 80 ALA A CA 1
ATOM 631 C C . ALA A 1 80 ? -1.339 -1.480 -10.836 1.00 97.88 80 ALA A C 1
ATOM 633 O O . ALA A 1 80 ? -0.982 -1.753 -11.980 1.00 97.88 80 ALA A O 1
ATOM 634 N N . GLU A 1 81 ? -0.856 -0.407 -10.198 1.00 98.06 81 GLU A N 1
ATOM 635 C CA . GLU A 1 81 ? 0.169 0.466 -10.789 1.00 98.06 81 GLU A CA 1
ATOM 636 C C . GLU A 1 81 ? 1.497 -0.281 -10.982 1.00 98.06 81 GLU A C 1
ATOM 638 O O . GLU A 1 81 ? 2.162 -0.125 -12.006 1.00 98.06 81 GLU A O 1
ATOM 643 N N . ARG A 1 82 ? 1.867 -1.135 -10.021 1.00 97.56 82 ARG A N 1
ATOM 644 C CA . ARG A 1 82 ? 3.075 -1.961 -10.092 1.00 97.56 82 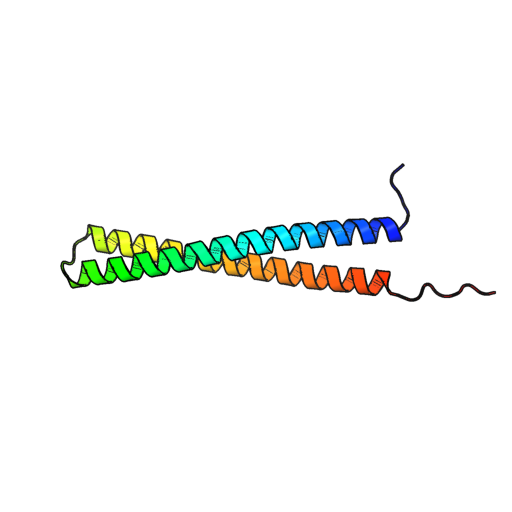ARG A CA 1
ATOM 645 C C . ARG A 1 82 ? 2.998 -2.968 -11.239 1.00 97.56 82 ARG A C 1
ATOM 647 O O . ARG A 1 82 ? 3.975 -3.103 -11.966 1.00 97.56 82 ARG A O 1
ATOM 654 N N . GLU A 1 83 ? 1.866 -3.646 -11.415 1.00 97.75 83 GLU A N 1
ATOM 655 C CA . GLU A 1 83 ? 1.640 -4.586 -12.524 1.00 97.75 83 GLU A CA 1
ATOM 656 C C . GLU A 1 83 ? 1.766 -3.887 -13.883 1.00 97.75 83 GLU A C 1
ATOM 658 O O . GLU A 1 83 ? 2.557 -4.319 -14.720 1.00 97.75 83 GLU A O 1
ATOM 663 N N . ALA A 1 84 ? 1.110 -2.736 -14.059 1.00 98.12 84 ALA A N 1
ATOM 664 C CA . ALA A 1 84 ? 1.195 -1.961 -15.299 1.00 98.12 84 ALA A CA 1
ATOM 665 C C . ALA A 1 84 ? 2.625 -1.484 -15.621 1.00 98.12 84 ALA A C 1
ATOM 667 O O . ALA A 1 84 ? 3.010 -1.390 -16.787 1.00 98.12 84 ALA A O 1
ATOM 668 N N . LEU A 1 85 ? 3.424 -1.157 -14.601 1.00 98.19 85 LEU A N 1
ATOM 669 C CA . LEU A 1 85 ? 4.827 -0.773 -14.776 1.00 98.19 85 LEU A CA 1
ATOM 670 C C . LEU A 1 85 ? 5.738 -1.970 -15.063 1.00 98.19 85 LEU A C 1
ATOM 672 O O . LEU A 1 85 ? 6.716 -1.814 -15.790 1.00 98.19 85 LEU A O 1
ATOM 676 N N . ILE A 1 86 ? 5.436 -3.151 -14.517 1.00 97.94 86 ILE A N 1
ATOM 677 C CA . ILE A 1 86 ? 6.156 -4.389 -14.844 1.00 97.94 86 ILE A CA 1
ATOM 678 C C . ILE A 1 86 ? 5.943 -4.737 -16.319 1.00 97.94 86 ILE A C 1
ATOM 680 O O . ILE A 1 86 ? 6.925 -4.965 -17.017 1.00 97.94 86 ILE A O 1
ATOM 684 N N . GLU A 1 87 ? 4.705 -4.677 -16.815 1.00 98.00 87 GLU A N 1
ATOM 685 C CA . GLU A 1 87 ? 4.403 -4.914 -18.235 1.00 98.00 87 GLU A CA 1
ATOM 686 C C . GLU A 1 87 ? 5.163 -3.938 -19.154 1.00 98.00 87 GLU A C 1
ATOM 688 O O . GLU A 1 87 ? 5.769 -4.345 -20.146 1.00 98.00 87 GLU A O 1
ATOM 693 N N . GLN A 1 88 ? 5.205 -2.647 -18.798 1.00 97.25 88 GLN A N 1
ATOM 694 C CA . GLN A 1 88 ? 5.988 -1.644 -19.536 1.00 97.25 88 GLN A CA 1
ATOM 695 C C . GLN A 1 88 ? 7.494 -1.931 -19.494 1.00 97.25 88 GLN A C 1
ATOM 697 O O . GLN A 1 88 ? 8.191 -1.789 -20.500 1.00 97.25 88 GLN A O 1
ATOM 702 N N . LEU A 1 89 ? 8.011 -2.343 -18.334 1.00 97.19 89 LEU A N 1
ATOM 703 C CA . LEU A 1 89 ? 9.420 -2.687 -18.176 1.00 97.19 89 LEU A CA 1
ATOM 704 C C . LEU A 1 89 ? 9.799 -3.894 -19.039 1.00 97.19 89 LEU A C 1
ATOM 706 O O . LEU A 1 89 ? 10.871 -3.894 -19.645 1.00 97.19 89 LEU A O 1
ATOM 710 N N . GLU A 1 90 ? 8.933 -4.904 -19.098 1.00 96.75 90 GLU A N 1
ATOM 711 C CA . GLU A 1 90 ? 9.113 -6.084 -19.941 1.00 96.75 90 GLU A CA 1
ATOM 712 C C . GLU A 1 90 ? 9.148 -5.713 -21.429 1.00 96.75 90 GLU A C 1
ATOM 714 O O . GLU A 1 90 ? 10.059 -6.160 -22.129 1.00 96.75 90 GLU A O 1
ATOM 719 N N . ASP A 1 91 ? 8.244 -4.849 -21.910 1.00 96.12 91 ASP A N 1
ATOM 720 C CA . ASP A 1 91 ? 8.271 -4.354 -23.298 1.00 96.12 91 ASP A CA 1
ATOM 721 C C . ASP A 1 91 ? 9.599 -3.659 -23.631 1.00 96.12 91 ASP A C 1
ATOM 723 O O . ASP A 1 91 ? 10.265 -4.001 -24.613 1.00 96.12 91 ASP A O 1
ATOM 727 N N . ILE A 1 92 ? 10.042 -2.734 -22.775 1.00 94.56 92 ILE A N 1
ATOM 728 C CA . ILE A 1 92 ? 11.292 -1.993 -22.986 1.00 94.56 92 ILE A CA 1
ATOM 729 C C . ILE A 1 92 ? 12.494 -2.935 -22.987 1.00 94.56 92 ILE A C 1
ATOM 731 O O . ILE A 1 92 ? 13.368 -2.823 -23.848 1.00 94.56 92 ILE A O 1
ATOM 735 N 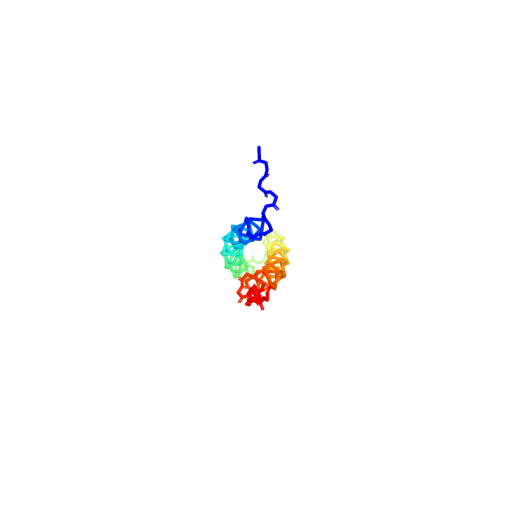N . VAL A 1 93 ? 12.552 -3.885 -22.051 1.00 93.44 93 VAL A N 1
ATOM 736 C CA . VAL A 1 93 ? 13.639 -4.871 -21.990 1.00 93.44 93 VAL A CA 1
ATOM 737 C C . VAL A 1 93 ? 13.644 -5.759 -23.236 1.00 93.44 93 VAL A C 1
ATOM 739 O O . VAL A 1 93 ? 14.710 -5.995 -23.804 1.00 93.44 93 VAL A O 1
ATOM 742 N N . ASN A 1 94 ? 12.479 -6.204 -23.707 1.00 93.50 94 ASN A N 1
ATOM 743 C CA . ASN A 1 94 ? 12.370 -6.995 -24.932 1.00 93.50 94 ASN A CA 1
ATOM 744 C C . ASN A 1 94 ? 12.849 -6.211 -26.159 1.00 93.50 94 ASN A C 1
ATOM 746 O O . ASN A 1 94 ? 13.596 -6.747 -26.977 1.00 93.50 94 ASN A O 1
ATOM 750 N N . ARG A 1 95 ? 12.486 -4.928 -26.263 1.00 91.75 95 ARG A N 1
ATOM 751 C CA . ARG A 1 95 ? 12.926 -4.040 -27.349 1.00 91.75 95 ARG A CA 1
ATOM 752 C C . ARG A 1 95 ? 14.425 -3.757 -27.308 1.00 91.75 95 ARG A C 1
ATOM 754 O O . ARG A 1 95 ? 15.062 -3.766 -28.355 1.00 91.75 95 ARG A O 1
ATOM 761 N N . LEU A 1 96 ? 14.998 -3.560 -26.120 1.00 89.69 96 LEU A N 1
ATOM 762 C CA . LEU A 1 96 ? 16.445 -3.389 -25.933 1.00 89.69 96 LEU A CA 1
ATOM 763 C C . LEU A 1 96 ? 17.239 -4.647 -26.316 1.00 89.69 96 LEU A C 1
ATOM 765 O O . LEU A 1 96 ? 18.357 -4.536 -26.812 1.00 89.69 96 LEU A O 1
ATOM 769 N N . ASN A 1 97 ? 16.660 -5.831 -26.100 1.00 88.25 97 ASN A N 1
ATOM 770 C CA . ASN A 1 97 ? 17.275 -7.121 -26.419 1.00 88.25 97 ASN A CA 1
ATOM 771 C C . ASN A 1 97 ? 17.014 -7.593 -27.859 1.00 88.25 97 ASN A C 1
ATOM 773 O O . ASN A 1 97 ? 17.546 -8.631 -28.259 1.00 88.25 97 ASN A O 1
ATOM 777 N N . ALA A 1 98 ? 16.194 -6.878 -28.637 1.00 86.12 98 ALA A N 1
ATOM 778 C CA . ALA A 1 98 ? 15.919 -7.253 -30.014 1.00 86.12 98 ALA A CA 1
ATOM 779 C C . ALA A 1 98 ? 17.225 -7.225 -30.834 1.00 86.12 98 ALA A C 1
ATOM 781 O O . ALA A 1 98 ? 17.999 -6.263 -30.735 1.00 86.12 98 ALA A O 1
ATOM 782 N N . PRO A 1 99 ? 17.507 -8.265 -31.643 1.00 74.88 99 PRO A N 1
ATOM 783 C CA . PRO A 1 99 ? 18.678 -8.264 -32.502 1.00 74.88 99 PRO A CA 1
ATOM 784 C C . PRO A 1 99 ? 18.578 -7.069 -33.448 1.00 74.88 99 PRO A C 1
ATOM 786 O O . PRO A 1 99 ? 17.629 -6.941 -34.224 1.00 74.88 99 PRO A O 1
ATOM 789 N N . HIS A 1 100 ? 19.557 -6.175 -33.354 1.00 61.41 100 HIS A N 1
ATOM 790 C CA . HIS A 1 100 ? 19.720 -5.099 -34.313 1.00 61.41 100 HIS A CA 1
ATOM 791 C C . HIS A 1 100 ? 20.139 -5.805 -35.594 1.00 61.41 100 HIS A C 1
ATOM 793 O O . HIS A 1 100 ? 21.213 -6.400 -35.623 1.00 61.41 100 HIS A O 1
ATOM 799 N N . GLY A 1 101 ? 19.246 -5.870 -36.583 1.00 52.50 101 GLY A N 1
ATOM 800 C CA . GLY A 1 101 ? 19.525 -6.583 -37.821 1.00 52.50 101 GLY A CA 1
ATOM 801 C C . GLY A 1 101 ? 20.886 -6.157 -38.355 1.00 52.50 101 GLY A C 1
ATOM 802 O O . GLY A 1 101 ? 21.115 -4.964 -38.552 1.00 52.50 101 GLY A O 1
ATOM 803 N N . ASP A 1 102 ? 21.779 -7.128 -38.546 1.00 47.38 102 ASP A N 1
ATOM 804 C CA . ASP A 1 102 ? 22.998 -6.947 -39.316 1.00 47.38 102 ASP A CA 1
ATOM 805 C C . ASP A 1 102 ? 22.591 -6.381 -40.680 1.00 47.38 102 ASP A C 1
ATOM 807 O O . ASP A 1 102 ? 22.181 -7.112 -41.582 1.00 47.38 102 ASP A O 1
ATOM 811 N N . THR A 1 103 ? 22.691 -5.066 -40.860 1.00 45.72 103 THR A N 1
ATOM 812 C CA . THR A 1 103 ? 22.806 -4.479 -42.192 1.00 45.72 103 THR A CA 1
ATOM 813 C C . THR A 1 103 ? 24.190 -4.839 -42.723 1.00 45.72 103 THR A C 1
ATOM 815 O O . THR A 1 103 ? 25.107 -4.023 -42.723 1.00 45.72 103 THR A O 1
ATOM 818 N N . GLN A 1 104 ? 24.345 -6.098 -43.136 1.00 42.69 104 GLN A N 1
ATOM 819 C CA . GLN A 1 104 ? 25.283 -6.492 -44.175 1.00 42.69 104 GLN A CA 1
ATOM 820 C C . GLN A 1 104 ? 24.525 -6.511 -45.499 1.00 42.69 104 GLN A C 1
ATOM 822 O O . GLN A 1 104 ? 23.799 -7.460 -45.780 1.00 42.69 104 GLN A O 1
ATOM 827 N N . THR A 1 105 ? 24.731 -5.468 -46.296 1.00 39.03 105 THR A N 1
ATOM 828 C CA . THR A 1 105 ? 24.886 -5.538 -47.758 1.00 39.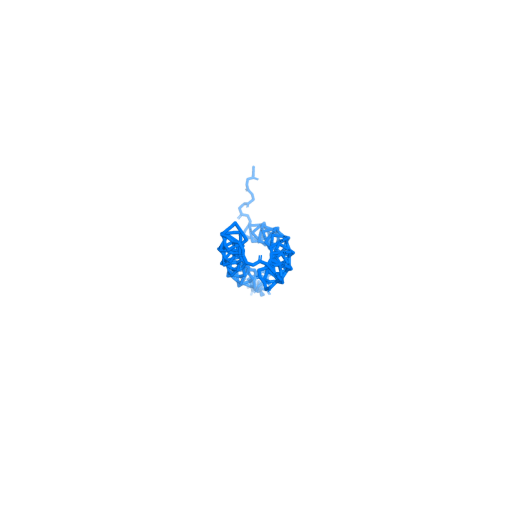03 105 THR A CA 1
ATOM 829 C C . THR A 1 105 ? 25.614 -4.292 -48.212 1.00 39.03 105 THR A C 1
ATOM 831 O O . THR A 1 105 ? 25.144 -3.195 -47.833 1.00 39.03 105 THR A O 1
#